Protein AF-A0A7Z9QRV8-F1 (afdb_monomer_lite)

Secondary structure (DSSP, 8-state):
-----TT---------GGGTTEEEEEEEETTEEEEEEEEE-SSSS---GGGTPEEEE----HHHHHHHHHTS--

Radius of gyration: 16.4 Å; chains: 1; bounding box: 32×33×50 Å

Foldseek 3Di:
DPPDDPVDDDDDDDLPVVQQLWDKDFDDDPLFTDFIKIWGDDPGSHRDVVVVIDIDTDDDDPVNSVVSNVPDDD

Structure (mmCIF, N/CA/C/O backbone):
data_AF-A0A7Z9QRV8-F1
#
_entry.id   AF-A0A7Z9QRV8-F1
#
loop_
_atom_site.group_PDB
_atom_site.id
_atom_site.type_symbol
_atom_site.label_atom_id
_atom_site.label_alt_id
_atom_site.label_comp_id
_atom_site.label_asym_id
_atom_site.label_entity_id
_atom_site.label_seq_id
_atom_site.pdbx_PDB_ins_code
_atom_site.Cartn_x
_atom_site.Cartn_y
_atom_site.Cartn_z
_atom_site.occupancy
_atom_site.B_iso_or_equiv
_atom_site.auth_seq_id
_atom_site.auth_comp_id
_atom_site.auth_asym_id
_atom_site.auth_atom_id
_atom_site.pdbx_PDB_model_num
ATOM 1 N N . MET A 1 1 ? 2.132 18.548 -35.821 1.00 50.00 1 MET A N 1
ATOM 2 C CA . MET A 1 1 ? 1.647 17.823 -34.631 1.00 50.00 1 MET A CA 1
ATOM 3 C C . MET A 1 1 ? 2.197 18.556 -33.425 1.00 50.00 1 MET A C 1
ATOM 5 O O . MET A 1 1 ? 3.408 18.565 -33.249 1.00 50.00 1 MET A O 1
ATOM 9 N N . ASN A 1 2 ? 1.353 19.301 -32.711 1.00 56.91 2 ASN A N 1
ATOM 10 C CA . ASN A 1 2 ? 1.788 19.990 -31.500 1.00 56.91 2 ASN A CA 1
ATOM 11 C C . ASN A 1 2 ? 1.859 18.935 -30.389 1.00 56.91 2 ASN A C 1
ATOM 13 O O . ASN A 1 2 ? 0.857 18.291 -30.099 1.00 56.91 2 ASN A O 1
ATOM 17 N N . LEU A 1 3 ? 3.067 18.671 -29.896 1.00 72.56 3 LEU A N 1
ATOM 18 C CA . LEU A 1 3 ? 3.372 17.597 -28.942 1.00 72.56 3 LEU A CA 1
ATOM 19 C C . LEU A 1 3 ? 3.153 18.023 -27.482 1.00 72.56 3 LEU A C 1
ATOM 21 O O . LEU A 1 3 ? 3.373 17.219 -26.582 1.00 72.56 3 LEU A O 1
ATOM 25 N N . VAL A 1 4 ? 2.765 19.279 -27.243 1.00 78.19 4 VAL A N 1
ATOM 26 C CA . VAL A 1 4 ? 2.629 19.847 -25.902 1.00 78.19 4 VAL A CA 1
ATOM 27 C C . VAL A 1 4 ? 1.158 20.112 -25.614 1.00 78.19 4 VAL A C 1
ATOM 29 O O . VAL A 1 4 ? 0.540 20.968 -26.245 1.00 78.19 4 VAL A O 1
ATOM 32 N N . ASP A 1 5 ? 0.618 19.376 -24.646 1.00 81.19 5 ASP A N 1
ATOM 33 C CA . ASP A 1 5 ? -0.683 19.658 -24.047 1.00 81.19 5 ASP A CA 1
ATOM 34 C C . ASP A 1 5 ? -0.486 20.605 -22.857 1.00 81.19 5 ASP A C 1
ATOM 36 O O . ASP A 1 5 ? 0.055 20.228 -21.816 1.00 81.19 5 ASP A O 1
ATOM 40 N N . THR A 1 6 ? -0.884 21.863 -23.036 1.00 84.38 6 THR A N 1
ATOM 41 C CA . THR A 1 6 ? -0.781 22.909 -22.012 1.00 84.38 6 THR A CA 1
ATOM 42 C C . THR A 1 6 ? -1.913 22.868 -20.986 1.00 84.38 6 THR A C 1
ATOM 44 O O . THR A 1 6 ? -1.841 23.585 -19.992 1.00 84.38 6 THR A O 1
ATOM 47 N N . GLU A 1 7 ? -2.951 22.055 -21.201 1.00 90.88 7 GLU A N 1
ATOM 48 C CA . GLU A 1 7 ? -4.068 21.882 -20.262 1.00 90.88 7 GLU A CA 1
ATOM 49 C C . GLU A 1 7 ? -3.864 20.686 -19.318 1.00 90.88 7 GLU A C 1
ATOM 51 O O . GLU A 1 7 ? -4.688 20.426 -18.433 1.00 90.88 7 GLU A O 1
ATOM 56 N N . LEU A 1 8 ? -2.740 19.975 -19.462 1.00 91.25 8 LEU A N 1
ATOM 57 C CA . LEU A 1 8 ? -2.402 18.821 -18.645 1.00 91.25 8 LEU A CA 1
ATOM 58 C C . LEU A 1 8 ? -2.264 19.212 -17.164 1.00 91.25 8 LEU A C 1
ATOM 60 O O . LEU A 1 8 ? -1.411 20.010 -16.772 1.00 91.25 8 LEU A O 1
ATOM 64 N N . LYS A 1 9 ? -3.082 18.598 -16.307 1.00 92.62 9 LYS A N 1
ATOM 65 C CA . LYS A 1 9 ? -3.021 18.800 -14.854 1.00 92.62 9 LYS A CA 1
ATOM 66 C C . LYS A 1 9 ? -2.019 17.829 -14.238 1.00 92.62 9 LYS A C 1
ATOM 68 O O . LYS A 1 9 ? -2.248 16.622 -14.228 1.00 92.62 9 LYS A O 1
ATOM 73 N N . ILE A 1 10 ? -0.924 18.362 -13.701 1.00 91.81 10 ILE A N 1
ATOM 74 C CA . ILE A 1 10 ? 0.144 17.582 -13.064 1.00 91.81 10 ILE A CA 1
ATOM 75 C C . ILE A 1 10 ? 0.101 17.806 -11.557 1.00 91.81 10 ILE A C 1
ATOM 77 O O . ILE A 1 10 ? 0.050 18.940 -11.088 1.00 91.81 10 ILE A O 1
ATOM 81 N N . ILE A 1 11 ? 0.180 16.714 -10.800 1.00 93.44 11 ILE A N 1
ATOM 82 C CA . ILE A 1 11 ? 0.406 16.755 -9.358 1.00 93.44 11 ILE A CA 1
ATOM 83 C C . ILE A 1 11 ? 1.841 16.296 -9.102 1.00 93.44 11 ILE A C 1
ATOM 85 O O . ILE A 1 11 ? 2.194 15.157 -9.404 1.00 93.44 11 ILE A O 1
ATOM 89 N N . LEU A 1 12 ? 2.661 17.179 -8.533 1.00 93.75 12 LEU A N 1
ATOM 90 C CA . LEU A 1 12 ? 3.998 16.845 -8.044 1.00 93.75 12 LEU A CA 1
ATOM 91 C C . LEU A 1 12 ? 3.913 16.508 -6.553 1.00 93.75 12 LEU A C 1
ATOM 93 O O . LEU A 1 12 ? 3.292 17.239 -5.783 1.00 93.75 12 LEU A O 1
ATOM 97 N N . LYS A 1 13 ? 4.529 15.398 -6.148 1.00 94.12 13 LYS A N 1
ATOM 98 C CA . LYS A 1 13 ? 4.600 14.948 -4.753 1.00 94.12 13 LYS A CA 1
ATOM 99 C C . LYS A 1 13 ? 5.999 14.446 -4.435 1.00 94.12 13 LYS A C 1
ATOM 101 O O . LYS A 1 13 ? 6.743 14.049 -5.332 1.00 94.12 13 LYS A O 1
ATOM 106 N N . GLU A 1 14 ? 6.334 14.452 -3.152 1.00 96.50 14 GLU A N 1
ATOM 107 C CA . GLU A 1 14 ? 7.554 13.830 -2.652 1.00 96.50 14 GLU A CA 1
ATOM 108 C C . GLU A 1 14 ? 7.564 12.324 -2.948 1.00 96.50 14 GLU A C 1
ATOM 110 O O . GLU A 1 14 ? 6.552 11.632 -2.818 1.00 96.50 14 GLU A O 1
ATOM 115 N N . PHE A 1 15 ? 8.736 11.807 -3.317 1.00 94.88 15 PHE A N 1
ATOM 116 C CA . PHE A 1 15 ? 8.955 10.373 -3.419 1.00 94.88 15 PHE A CA 1
ATOM 117 C C . PHE A 1 15 ? 9.299 9.775 -2.046 1.00 94.88 15 PHE A C 1
ATOM 119 O O . PHE A 1 15 ? 10.419 9.903 -1.548 1.00 94.88 15 PHE A O 1
ATOM 126 N N . VAL A 1 16 ? 8.345 9.053 -1.458 1.00 94.69 16 VAL A N 1
ATOM 127 C CA . VAL A 1 16 ? 8.508 8.379 -0.163 1.00 94.69 16 VAL A CA 1
ATOM 128 C C . VAL A 1 16 ? 9.332 7.097 -0.341 1.00 94.69 16 VAL A C 1
ATOM 130 O O . VAL A 1 16 ? 8.793 6.002 -0.510 1.00 94.69 16 VAL A O 1
ATOM 133 N N . LYS A 1 17 ? 10.666 7.211 -0.305 1.00 95.00 17 LYS A N 1
ATOM 134 C CA . LYS A 1 17 ? 11.607 6.103 -0.584 1.00 95.00 17 LYS A CA 1
ATOM 135 C C . LYS A 1 17 ? 11.379 4.853 0.274 1.00 95.00 17 LYS A C 1
ATOM 137 O O . LYS A 1 17 ? 11.561 3.734 -0.204 1.00 95.00 17 LYS A O 1
ATOM 142 N N . THR A 1 18 ? 10.951 5.024 1.523 1.00 95.50 18 THR A N 1
ATOM 143 C CA . THR A 1 18 ? 10.618 3.918 2.438 1.00 95.50 18 THR A CA 1
ATOM 144 C C . THR A 1 18 ? 9.427 3.084 1.959 1.00 95.50 18 THR A C 1
ATOM 146 O O . THR A 1 18 ? 9.276 1.944 2.392 1.00 95.50 18 THR A O 1
ATOM 149 N N . SER A 1 19 ? 8.620 3.592 1.028 1.00 94.38 19 SER A N 1
ATOM 150 C CA . SER A 1 19 ? 7.474 2.904 0.426 1.00 94.38 19 SER A CA 1
ATOM 151 C C . SER A 1 19 ? 7.739 2.358 -0.983 1.00 94.38 19 SER A C 1
ATOM 153 O O . SER A 1 19 ? 6.803 1.904 -1.621 1.00 94.38 19 SER A O 1
ATOM 155 N N . PHE A 1 20 ? 8.983 2.360 -1.490 1.00 95.38 20 PHE A N 1
ATOM 156 C CA . PHE A 1 20 ? 9.265 1.914 -2.866 1.00 95.38 20 PHE A CA 1
ATOM 157 C C . PHE A 1 20 ? 8.638 0.545 -3.173 1.00 95.38 20 PHE A C 1
ATOM 159 O O . PHE A 1 20 ? 8.935 -0.449 -2.492 1.00 95.38 20 PHE A O 1
ATOM 166 N N . GLY A 1 21 ? 7.754 0.531 -4.176 1.00 94.88 21 GLY A N 1
ATOM 167 C CA . GLY A 1 21 ? 7.018 -0.652 -4.598 1.00 94.88 21 GLY A CA 1
ATOM 168 C C . GLY A 1 21 ? 6.156 -1.253 -3.488 1.00 94.88 21 GLY A C 1
ATOM 169 O O . GLY A 1 21 ? 5.993 -2.463 -3.450 1.00 94.88 21 GLY A O 1
ATOM 170 N N . ARG A 1 22 ? 5.658 -0.466 -2.528 1.00 95.12 22 ARG A N 1
ATOM 171 C CA . ARG A 1 22 ? 4.711 -0.910 -1.493 1.00 95.12 22 ARG A CA 1
ATOM 172 C C . ARG A 1 22 ? 3.581 0.078 -1.331 1.00 95.12 22 ARG A C 1
ATOM 174 O O . ARG A 1 22 ? 3.826 1.262 -1.133 1.00 95.12 22 ARG A O 1
ATOM 181 N N . ASP A 1 23 ? 2.370 -0.447 -1.256 1.00 94.50 23 ASP A N 1
ATOM 182 C CA . ASP A 1 23 ? 1.251 0.264 -0.659 1.00 94.50 23 ASP A CA 1
ATOM 183 C C . ASP A 1 23 ? 0.483 -0.643 0.307 1.00 94.50 23 ASP A C 1
ATOM 185 O O . ASP A 1 23 ? 0.646 -1.867 0.328 1.00 94.50 23 ASP A O 1
ATOM 189 N N . ILE A 1 24 ? -0.312 -0.004 1.160 1.00 92.94 24 ILE A N 1
ATOM 190 C CA . ILE A 1 24 ? -1.360 -0.662 1.926 1.00 92.94 24 ILE A CA 1
ATOM 191 C C . ILE A 1 24 ? -2.672 -0.166 1.339 1.00 92.94 24 ILE A C 1
ATOM 193 O O . ILE A 1 24 ? -2.942 1.035 1.319 1.00 92.94 24 ILE A O 1
ATOM 197 N N . ARG A 1 25 ? -3.487 -1.097 0.860 1.00 91.56 25 ARG A N 1
ATOM 198 C CA . ARG A 1 25 ? -4.836 -0.831 0.386 1.00 91.56 25 ARG A CA 1
ATOM 199 C C . ARG A 1 25 ? -5.815 -1.238 1.461 1.00 91.56 25 ARG A C 1
ATOM 201 O O . ARG A 1 25 ? -5.772 -2.368 1.940 1.00 91.56 25 ARG A O 1
ATOM 208 N N . VAL A 1 26 ? -6.716 -0.331 1.796 1.00 90.12 26 VAL A N 1
ATOM 209 C CA . VAL A 1 26 ? -7.768 -0.585 2.770 1.00 90.12 26 VAL A CA 1
ATOM 210 C C . VAL A 1 26 ? -9.114 -0.254 2.134 1.00 90.12 26 VAL A C 1
ATOM 212 O O . VAL A 1 26 ? -9.223 0.693 1.355 1.00 90.12 26 VAL A O 1
ATOM 215 N N . ILE A 1 27 ? -10.121 -1.076 2.411 1.00 90.12 27 ILE A N 1
ATOM 216 C CA . ILE A 1 27 ? -11.490 -0.912 1.924 1.00 90.12 27 ILE A CA 1
ATOM 217 C C . ILE A 1 27 ? -12.374 -0.596 3.126 1.00 90.12 27 ILE A C 1
ATOM 219 O O . ILE A 1 27 ? -12.517 -1.433 4.018 1.00 90.12 27 ILE A O 1
ATOM 223 N N . ALA A 1 28 ? -12.983 0.589 3.120 1.00 88.06 28 ALA A N 1
ATOM 224 C CA . ALA A 1 28 ? -13.975 1.005 4.104 1.00 88.06 28 ALA A CA 1
ATOM 225 C C . ALA A 1 28 ? -15.397 0.796 3.562 1.00 88.06 28 ALA A C 1
ATOM 227 O O . ALA A 1 28 ? -15.677 1.113 2.404 1.00 88.06 28 ALA A O 1
ATOM 228 N N . ILE A 1 29 ? -16.308 0.296 4.398 1.00 88.19 29 ILE A N 1
ATOM 229 C CA . ILE A 1 29 ? -17.737 0.160 4.089 1.00 88.19 29 ILE A CA 1
ATOM 230 C C . ILE A 1 29 ? -18.529 0.803 5.226 1.00 88.19 29 ILE A C 1
ATOM 232 O O . ILE A 1 29 ? -18.435 0.372 6.373 1.00 88.19 29 ILE A O 1
ATOM 236 N N . GLY A 1 30 ? -19.305 1.845 4.912 1.00 84.94 30 GLY A N 1
ATOM 237 C CA . GLY A 1 30 ? -20.124 2.550 5.906 1.00 84.94 30 GLY A CA 1
ATOM 238 C C . GLY A 1 30 ? -19.308 3.167 7.049 1.00 84.94 30 GLY A C 1
ATOM 239 O O . GLY A 1 30 ? -19.745 3.116 8.195 1.00 84.94 30 GLY A O 1
ATOM 240 N N . GLY A 1 31 ? -18.110 3.686 6.752 1.00 78.69 31 GLY A N 1
ATOM 241 C CA . GLY A 1 31 ? -17.224 4.318 7.740 1.00 78.69 31 GLY A CA 1
ATOM 242 C C . GLY A 1 31 ? -16.451 3.349 8.642 1.00 78.69 31 GLY A C 1
ATOM 243 O O . GLY A 1 31 ? -15.928 3.770 9.667 1.00 78.69 31 GLY A O 1
ATOM 244 N N . ARG A 1 32 ? -16.397 2.057 8.294 1.00 81.38 32 ARG A N 1
ATOM 245 C CA . ARG A 1 32 ? -15.655 1.022 9.036 1.00 81.38 32 ARG A CA 1
ATOM 246 C C . ARG A 1 32 ? -14.744 0.249 8.099 1.00 81.38 32 ARG A C 1
ATOM 248 O O . ARG A 1 32 ? -15.157 -0.026 6.967 1.00 81.38 32 ARG A O 1
ATOM 255 N N . MET A 1 33 ? -13.557 -0.162 8.543 1.00 86.75 33 MET A N 1
ATOM 256 C CA . MET A 1 33 ? -12.691 -0.974 7.688 1.00 86.75 33 MET A CA 1
ATOM 257 C C . MET A 1 33 ? -13.212 -2.404 7.555 1.00 86.75 33 MET A C 1
ATOM 259 O O . MET A 1 33 ? -13.493 -3.098 8.530 1.00 86.75 33 MET A O 1
ATOM 263 N N . ALA A 1 34 ? -13.351 -2.839 6.305 1.00 89.50 34 ALA A N 1
ATOM 264 C CA . ALA A 1 34 ? -13.866 -4.151 5.936 1.00 89.50 34 ALA A CA 1
ATOM 265 C C . ALA A 1 34 ? -12.750 -5.115 5.511 1.00 89.50 34 ALA A C 1
ATOM 267 O O . ALA A 1 34 ? -12.873 -6.321 5.711 1.00 89.50 34 ALA A O 1
ATOM 268 N N . ALA A 1 35 ? -11.673 -4.599 4.912 1.00 91.75 35 ALA A N 1
ATOM 269 C CA . ALA A 1 35 ? -10.531 -5.397 4.476 1.00 91.75 35 ALA A CA 1
ATOM 270 C C . ALA A 1 35 ? -9.273 -4.539 4.310 1.00 91.75 35 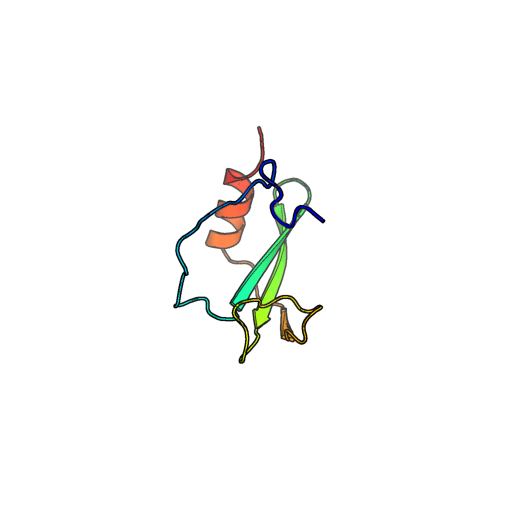ALA A C 1
ATOM 272 O O . ALA A 1 35 ? -9.360 -3.366 3.942 1.00 91.75 35 ALA A O 1
ATOM 273 N N . SER A 1 36 ? -8.104 -5.150 4.491 1.00 94.50 36 SER A N 1
ATOM 274 C CA . SER A 1 36 ? -6.809 -4.550 4.176 1.00 94.50 36 SER A CA 1
ATOM 275 C C . SER A 1 36 ? -5.883 -5.546 3.474 1.00 94.50 36 SER A C 1
ATOM 277 O O . SER A 1 36 ? -5.971 -6.766 3.631 1.00 94.50 36 SER A O 1
ATOM 279 N N . MET A 1 37 ? -4.995 -5.011 2.643 1.00 95.12 37 MET A N 1
ATOM 280 C CA . MET A 1 37 ? -4.027 -5.772 1.867 1.00 95.12 37 MET A CA 1
ATOM 281 C C . MET A 1 37 ? -2.756 -4.948 1.702 1.00 95.12 37 MET A C 1
ATOM 283 O O . MET A 1 37 ? -2.815 -3.771 1.355 1.00 95.12 37 MET A O 1
ATOM 287 N N . GLN A 1 38 ? -1.605 -5.578 1.892 1.00 94.56 38 GLN A N 1
ATOM 288 C CA . GLN A 1 38 ? -0.332 -5.018 1.471 1.00 94.56 38 GLN A CA 1
ATOM 289 C C . GLN A 1 38 ? -0.025 -5.478 0.048 1.00 94.56 38 GLN A C 1
ATOM 291 O O . GLN A 1 38 ? -0.123 -6.669 -0.252 1.00 94.56 38 GLN A O 1
ATOM 296 N N . SER A 1 39 ? 0.386 -4.550 -0.808 1.00 94.62 39 SER A N 1
ATOM 297 C CA . SER A 1 39 ? 0.921 -4.863 -2.128 1.00 94.62 39 SER A CA 1
ATOM 298 C C . SER A 1 39 ? 2.441 -4.661 -2.168 1.00 94.62 39 SER A C 1
ATOM 300 O O . SER A 1 39 ? 2.999 -3.829 -1.439 1.00 94.62 39 SER A O 1
ATOM 302 N N . ARG A 1 40 ? 3.141 -5.451 -2.989 1.00 94.81 40 ARG A N 1
ATOM 303 C CA . ARG A 1 40 ? 4.597 -5.372 -3.157 1.00 94.81 40 ARG A CA 1
ATOM 304 C C . ARG A 1 40 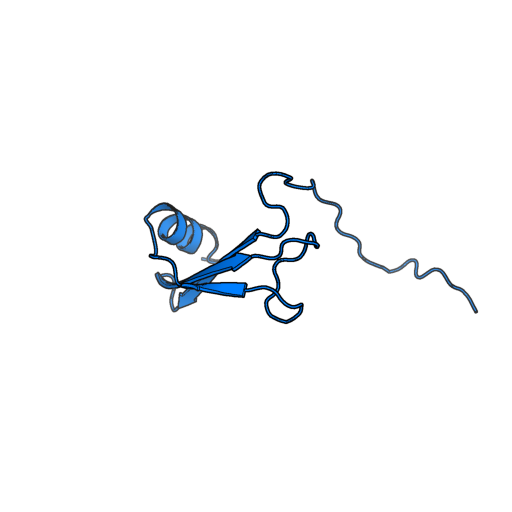? 5.013 -5.554 -4.615 1.00 94.81 40 ARG A C 1
ATOM 306 O O . ARG A 1 40 ? 4.602 -6.509 -5.260 1.00 94.81 40 ARG A O 1
ATOM 313 N N . GLN A 1 41 ? 5.912 -4.690 -5.072 1.00 93.38 41 GLN A N 1
ATOM 314 C CA . GLN A 1 41 ? 6.676 -4.792 -6.310 1.00 93.38 41 GLN A CA 1
ATOM 315 C C . GLN A 1 41 ? 8.156 -4.494 -6.008 1.00 93.38 41 GLN A C 1
ATOM 317 O O . GLN A 1 41 ? 8.475 -3.706 -5.113 1.00 93.38 41 GLN A O 1
ATOM 322 N N . TRP A 1 42 ? 9.074 -5.160 -6.703 1.00 91.00 42 TRP A N 1
ATOM 323 C CA . TRP A 1 42 ? 10.512 -5.106 -6.399 1.00 91.00 42 TRP A CA 1
ATOM 324 C C . TRP A 1 42 ? 11.305 -4.214 -7.344 1.00 91.00 42 TRP A C 1
ATOM 326 O O . TRP A 1 42 ? 12.372 -3.727 -6.975 1.00 91.00 42 TRP A O 1
ATOM 336 N N . THR A 1 43 ? 10.789 -3.998 -8.549 1.00 92.44 43 THR A N 1
ATOM 337 C CA . THR A 1 43 ? 11.499 -3.318 -9.638 1.00 92.44 43 THR A CA 1
ATOM 338 C C . THR A 1 43 ? 10.912 -1.952 -9.976 1.00 92.44 43 THR A C 1
ATOM 340 O O . THR A 1 43 ? 11.601 -1.127 -10.570 1.00 92.44 43 THR A O 1
ATOM 343 N N . GLU A 1 44 ? 9.675 -1.678 -9.561 1.00 91.75 44 GLU A N 1
ATOM 344 C CA . GLU A 1 44 ? 8.956 -0.447 -9.882 1.00 91.75 44 GLU A CA 1
ATOM 345 C C . GLU A 1 44 ? 8.491 0.301 -8.631 1.00 91.75 44 GLU A C 1
ATOM 347 O O . GLU A 1 44 ? 8.266 -0.276 -7.568 1.00 91.75 44 GLU A O 1
ATOM 352 N N . VAL A 1 45 ? 8.289 1.613 -8.787 1.00 89.81 45 VAL A N 1
ATOM 353 C CA . VAL A 1 45 ? 7.696 2.460 -7.743 1.00 89.81 45 VAL A CA 1
ATOM 354 C C . VAL A 1 45 ? 6.227 2.091 -7.503 1.00 89.81 45 VAL A C 1
ATOM 356 O O . VAL A 1 45 ? 5.752 2.189 -6.374 1.00 89.81 45 VAL A O 1
ATOM 359 N N . SER A 1 46 ? 5.508 1.666 -8.548 1.00 91.12 46 SER A N 1
ATOM 360 C CA . SER A 1 46 ? 4.100 1.280 -8.452 1.00 91.12 46 SER A CA 1
ATOM 361 C C . SER A 1 46 ? 3.961 -0.130 -7.887 1.00 91.12 46 SER A C 1
ATOM 363 O O . SER A 1 46 ? 4.528 -1.072 -8.426 1.00 91.12 46 SER A O 1
ATOM 365 N N . ALA A 1 47 ? 3.161 -0.276 -6.832 1.00 92.00 47 ALA A N 1
ATOM 366 C CA . ALA A 1 47 ? 2.841 -1.568 -6.225 1.00 92.00 47 ALA A CA 1
ATOM 367 C C . ALA A 1 47 ? 1.519 -2.169 -6.749 1.00 92.00 47 ALA A C 1
ATOM 369 O O . ALA A 1 47 ? 0.997 -3.135 -6.197 1.00 92.00 47 ALA A O 1
ATOM 370 N N . ASN A 1 48 ? 0.952 -1.603 -7.822 1.00 88.56 48 ASN A N 1
ATOM 371 C CA . ASN A 1 48 ? -0.322 -2.053 -8.373 1.00 88.56 48 ASN A CA 1
ATOM 372 C C . ASN A 1 48 ? -0.264 -3.527 -8.799 1.00 88.56 48 ASN A C 1
ATOM 374 O O . ASN A 1 48 ? 0.558 -3.910 -9.626 1.00 88.56 48 ASN A O 1
ATOM 378 N N . ILE A 1 49 ? -1.220 -4.328 -8.321 1.00 88.62 49 ILE A N 1
ATOM 379 C CA . ILE A 1 49 ? -1.323 -5.760 -8.657 1.00 88.62 49 ILE A CA 1
ATOM 380 C C . ILE A 1 49 ? -1.504 -5.991 -10.164 1.00 88.62 49 ILE A C 1
ATOM 382 O O . ILE A 1 49 ? -1.026 -6.976 -10.708 1.00 88.62 49 ILE A O 1
ATOM 386 N N . THR A 1 50 ? -2.134 -5.053 -10.876 1.00 88.31 50 THR A N 1
ATOM 387 C CA . THR A 1 50 ? -2.281 -5.116 -12.340 1.00 88.31 50 THR A CA 1
ATOM 388 C C . THR A 1 50 ? -0.962 -4.953 -13.107 1.00 88.31 50 THR A C 1
ATOM 390 O O . THR A 1 50 ? -0.955 -5.121 -14.323 1.00 88.31 50 THR A O 1
ATOM 393 N N . ARG A 1 51 ? 0.134 -4.604 -12.424 1.00 85.62 51 ARG A N 1
ATOM 394 C CA . ARG A 1 51 ? 1.497 -4.478 -12.958 1.00 85.62 51 ARG A CA 1
ATOM 395 C C . ARG A 1 51 ? 2.457 -5.385 -12.191 1.00 85.62 51 ARG A C 1
ATOM 397 O O . ARG A 1 51 ? 3.436 -4.923 -11.608 1.00 85.62 51 ARG A O 1
ATOM 404 N N . ASP A 1 52 ? 2.108 -6.666 -12.132 1.00 82.62 52 ASP A N 1
ATOM 405 C CA . ASP A 1 52 ? 2.904 -7.732 -11.509 1.00 82.62 52 ASP A CA 1
ATOM 406 C C . ASP A 1 52 ? 3.182 -7.541 -10.006 1.00 82.62 52 ASP A C 1
ATOM 408 O O . ASP A 1 52 ? 4.088 -8.160 -9.451 1.00 82.62 52 ASP A O 1
ATOM 412 N N . GLY A 1 53 ? 2.417 -6.678 -9.331 1.00 85.00 53 GLY A N 1
ATOM 413 C CA . GLY A 1 53 ? 2.475 -6.542 -7.881 1.00 85.00 53 GLY A CA 1
ATOM 414 C C . GLY A 1 53 ? 1.849 -7.752 -7.182 1.00 85.00 53 GLY A C 1
ATOM 415 O O . GLY A 1 53 ? 0.789 -8.237 -7.577 1.00 85.00 53 GLY A O 1
ATOM 416 N N . GLU A 1 54 ? 2.463 -8.215 -6.099 1.00 92.69 54 GLU A N 1
ATOM 417 C CA . GLU A 1 54 ? 1.916 -9.277 -5.253 1.00 92.69 54 GLU A CA 1
ATOM 418 C C . GLU A 1 54 ? 1.084 -8.684 -4.114 1.00 92.69 54 GLU A C 1
ATOM 420 O O . GLU A 1 54 ? 1.560 -7.817 -3.381 1.00 92.69 54 GLU A O 1
ATOM 425 N N . GLY A 1 55 ? -0.146 -9.171 -3.939 1.00 94.06 55 GLY A N 1
ATOM 426 C CA . GLY A 1 55 ? -1.028 -8.788 -2.836 1.00 94.06 55 GLY A CA 1
ATOM 427 C C . GLY A 1 55 ? -1.048 -9.834 -1.725 1.00 94.06 55 GLY A C 1
ATOM 428 O O . GLY A 1 55 ? -1.198 -11.026 -1.993 1.00 94.06 55 GLY A O 1
ATOM 429 N N . LYS A 1 56 ? -0.942 -9.397 -0.468 1.00 95.31 56 LYS A N 1
ATOM 430 C CA . LYS A 1 56 ? -1.133 -10.244 0.717 1.00 95.31 56 LYS A CA 1
ATOM 431 C C . LYS A 1 56 ? -2.120 -9.585 1.681 1.00 95.31 56 LYS A C 1
ATOM 433 O O . LYS A 1 56 ? -1.928 -8.409 2.000 1.00 95.31 56 LYS A O 1
ATOM 438 N N . PRO A 1 57 ? -3.158 -10.300 2.152 1.00 95.19 57 PRO A N 1
ATOM 439 C CA . PRO A 1 57 ? -4.013 -9.800 3.220 1.00 95.19 57 PRO A CA 1
ATOM 440 C C . PRO A 1 57 ? -3.175 -9.464 4.451 1.00 95.19 57 PRO A C 1
ATOM 442 O O . PRO A 1 57 ? -2.220 -10.178 4.767 1.00 95.19 57 PRO A O 1
ATOM 445 N N . ILE A 1 58 ? -3.540 -8.390 5.139 1.00 94.81 58 ILE A N 1
ATOM 446 C CA . ILE A 1 58 ? -2.965 -8.030 6.435 1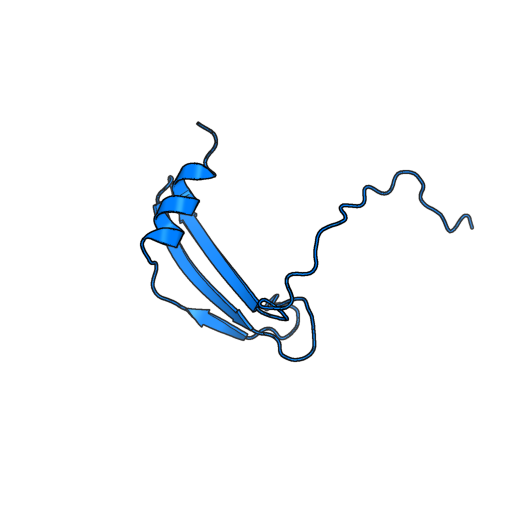.00 94.81 58 ILE A CA 1
ATOM 447 C C . ILE A 1 58 ? -4.105 -7.806 7.423 1.00 94.81 58 ILE A C 1
ATOM 449 O O . ILE A 1 58 ? -5.246 -7.598 7.018 1.00 94.81 58 ILE A O 1
ATOM 453 N N . GLU A 1 59 ? -3.821 -7.886 8.718 1.00 92.25 59 GLU A N 1
ATOM 454 C CA . GLU A 1 59 ? -4.827 -7.546 9.721 1.00 92.25 59 GLU A CA 1
ATOM 455 C C . GLU A 1 59 ? -5.061 -6.034 9.746 1.00 92.25 59 GLU A C 1
ATOM 457 O O . GLU A 1 59 ? -4.135 -5.232 9.581 1.00 92.25 59 GLU A O 1
ATOM 462 N N . VAL A 1 60 ? -6.319 -5.644 9.942 1.00 87.19 60 VAL A N 1
ATOM 463 C CA . VAL A 1 60 ? -6.672 -4.252 10.221 1.00 87.19 60 VAL A CA 1
ATOM 464 C C . VAL A 1 60 ? -6.152 -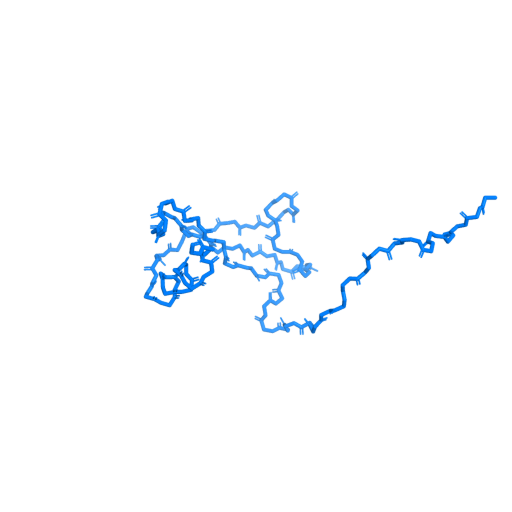3.906 11.612 1.00 87.19 60 VAL A C 1
ATOM 466 O O . VAL A 1 60 ? -6.368 -4.654 12.564 1.00 87.19 60 VAL A O 1
ATOM 469 N N . ASN A 1 61 ? -5.478 -2.764 11.729 1.00 87.62 61 ASN A N 1
ATOM 470 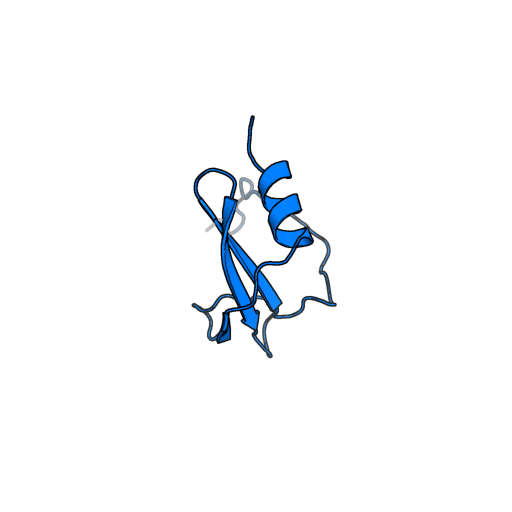C CA . ASN A 1 61 ? -5.022 -2.234 13.007 1.00 87.62 61 ASN A CA 1
ATOM 471 C C . ASN A 1 61 ? -5.721 -0.907 13.343 1.00 87.62 61 ASN A C 1
ATOM 473 O O . ASN A 1 61 ? -6.451 -0.341 12.526 1.00 87.62 61 ASN A O 1
ATOM 477 N N . ASN A 1 62 ? -5.480 -0.410 14.557 1.00 87.69 62 ASN A N 1
ATOM 478 C CA . ASN A 1 62 ? -6.130 0.801 15.059 1.00 87.69 62 ASN A CA 1
ATOM 479 C C . ASN A 1 62 ? -5.802 2.047 14.224 1.00 87.69 62 ASN A C 1
ATOM 481 O O . ASN A 1 62 ? -6.684 2.874 14.020 1.00 87.69 62 ASN A O 1
ATOM 485 N N . ASP A 1 63 ? -4.576 2.164 13.709 1.00 88.00 63 ASP A N 1
ATOM 486 C CA . ASP A 1 63 ? -4.172 3.310 12.887 1.00 88.00 63 ASP A CA 1
ATOM 487 C C . ASP A 1 63 ? -4.930 3.326 11.551 1.00 88.00 63 ASP A C 1
ATOM 489 O O . ASP A 1 63 ? -5.395 4.374 11.107 1.00 88.00 63 ASP A O 1
ATOM 493 N N . MET A 1 64 ? -5.112 2.157 10.925 1.00 87.88 64 MET A N 1
ATOM 494 C CA . MET A 1 64 ? -5.902 2.020 9.698 1.00 87.88 64 MET A CA 1
ATOM 495 C C . MET A 1 64 ? -7.376 2.362 9.931 1.00 87.88 64 MET A C 1
ATOM 497 O O . MET A 1 64 ? -7.974 3.040 9.100 1.00 87.88 64 MET A O 1
ATOM 501 N N . GLU A 1 65 ? -7.961 1.913 11.045 1.00 84.81 65 GLU A N 1
ATOM 502 C CA . GLU A 1 65 ? -9.350 2.234 11.397 1.00 84.81 65 GLU A CA 1
ATOM 503 C C . GLU A 1 65 ? -9.518 3.732 11.693 1.00 84.81 65 GLU A C 1
ATOM 505 O O . GLU A 1 65 ? -10.478 4.343 11.231 1.00 84.81 65 GLU A O 1
ATOM 510 N N . PHE A 1 66 ? -8.568 4.349 12.398 1.00 86.19 66 PHE A N 1
ATOM 511 C CA . PHE A 1 66 ? -8.590 5.782 12.692 1.00 86.19 66 PHE A CA 1
ATOM 512 C C . PHE A 1 66 ? -8.536 6.629 11.411 1.00 86.19 66 PHE A C 1
ATOM 514 O O . PHE A 1 66 ? -9.435 7.434 11.166 1.00 86.19 66 PHE A O 1
ATOM 521 N N . LEU A 1 67 ? -7.559 6.362 10.536 1.00 84.25 67 LEU A N 1
ATOM 522 C CA . LEU A 1 67 ? -7.423 7.048 9.245 1.00 84.25 67 LEU A CA 1
ATOM 523 C C . LEU A 1 67 ? -8.650 6.839 8.341 1.00 84.25 67 LEU A C 1
ATOM 525 O O . LEU A 1 67 ? -8.966 7.687 7.514 1.00 84.25 67 LEU A O 1
ATOM 529 N N . SER A 1 68 ? -9.372 5.723 8.502 1.00 78.94 68 SER A N 1
ATOM 530 C CA . SER A 1 68 ? -10.606 5.459 7.753 1.00 78.94 68 SER A CA 1
ATOM 531 C C . SER A 1 68 ? -11.727 6.444 8.045 1.00 78.94 68 SER A C 1
ATOM 533 O O . SER A 1 68 ? -12.524 6.731 7.149 1.00 78.94 68 SER A O 1
ATOM 535 N N . GLN A 1 69 ? -11.796 6.914 9.292 1.00 79.88 69 GLN A N 1
ATOM 536 C CA . GLN A 1 69 ? -12.876 7.745 9.811 1.00 79.88 69 GLN A CA 1
ATOM 537 C C . GLN A 1 69 ? -12.593 9.226 9.568 1.00 79.88 69 GLN A C 1
ATOM 539 O O . GLN A 1 69 ? -13.521 9.959 9.237 1.00 79.88 69 GLN A O 1
ATOM 544 N N . GLU A 1 70 ? -11.330 9.655 9.678 1.00 75.25 70 GLU A N 1
ATOM 545 C CA . GLU A 1 70 ? -10.930 11.043 9.403 1.00 75.25 70 GLU A CA 1
ATOM 546 C C . GLU A 1 70 ? -11.163 11.451 7.942 1.00 75.25 70 GLU A C 1
ATOM 548 O O . GLU A 1 70 ? -11.513 12.595 7.666 1.00 75.25 70 GLU A O 1
ATOM 553 N N . GLU A 1 71 ? -11.009 10.513 7.006 1.00 65.44 71 GLU A N 1
ATOM 554 C CA . GLU A 1 71 ? -11.121 10.770 5.565 1.00 65.44 71 GLU A CA 1
ATOM 555 C C . GLU A 1 71 ? -12.567 10.684 5.032 1.00 65.44 71 GLU A C 1
ATOM 557 O O . GLU A 1 71 ? -12.794 10.828 3.827 1.00 65.44 71 GLU A O 1
ATOM 562 N N . GLN A 1 72 ? -13.571 10.439 5.888 1.00 60.31 72 GLN A N 1
ATOM 563 C CA . GLN A 1 72 ? -14.970 10.457 5.451 1.00 60.31 72 GLN A CA 1
ATOM 564 C C . GLN A 1 72 ? -15.489 11.903 5.392 1.00 60.31 72 GLN A C 1
ATOM 566 O O . GLN A 1 72 ? -15.407 12.619 6.392 1.00 60.31 72 GLN A O 1
ATOM 571 N N . PRO A 1 73 ? -16.075 12.352 4.266 1.00 58.41 73 PRO A N 1
ATOM 572 C CA . PRO A 1 73 ? -16.823 13.601 4.264 1.00 58.41 73 PRO A CA 1
ATOM 573 C C . PRO A 1 73 ? -18.018 13.461 5.220 1.00 58.41 73 PRO A C 1
ATOM 575 O O . PRO A 1 73 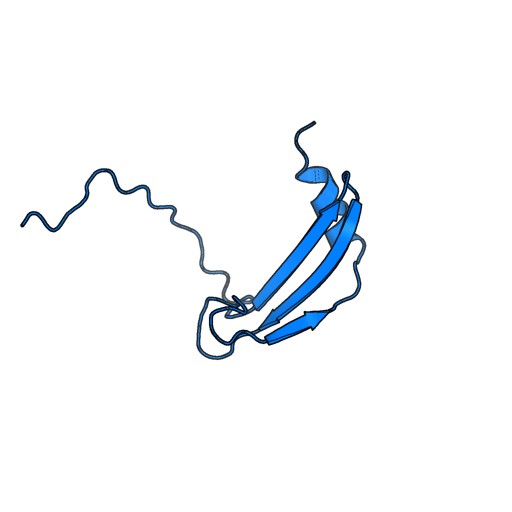? -18.797 12.514 5.094 1.00 58.41 73 PRO A O 1
ATOM 578 N N . GLY A 1 74 ? -18.106 14.373 6.193 1.00 54.19 74 GLY A N 1
ATOM 579 C CA . GLY A 1 74 ? -19.232 14.470 7.131 1.00 54.19 74 GLY A CA 1
ATOM 580 C C . GLY A 1 74 ? -20.552 14.839 6.468 1.00 54.19 74 GLY A C 1
ATOM 581 O O . GLY A 1 74 ? -20.527 15.426 5.360 1.00 54.19 74 GLY A O 1
#

Sequence (74 aa):
MNLVDTELKIILKEFVKTSFGRDIRVIAIGGRMAASMQSRQWTEVSANITRDGEGKPIEVNNDMEFLSQEEQPG

pLDDT: mean 87.03, std 10.29, range [50.0, 96.5]